Protein AF-A0A379W6X2-F1 (afdb_monomer)

Nearest PDB structures (foldseek):
  4j1s-assembly1_A  TM=6.731E-01  e=6.198E-01  Bacillus subtilis subsp. subtilis str. 168
  3p52-assembly1_A  TM=4.405E-01  e=2.560E-01  Campylobacter jejuni
  3p52-assembly1_B  TM=4.058E-01  e=2.392E-01  Campylobacter jejuni
  8j2c-assembly1_A  TM=5.542E-01  e=1.970E+00  Chloroflexus aurantiacus J-10-fl
  8hjw-assembly1_B  TM=4.859E-01  e=7.173E+00  Chloroflexus aurantiacus

Mean predicted aligned error: 5.21 Å

Foldseek 3Di:
DVVPLAALEEAEDALVCLVVVLVNLVCQVVPRNRNEYEHEQPDDHDPVSCVSSVVSVVSVHHYHYDNHHRVVVVVVVVPDDPDDPPPDD

Solvent-accessible surface area (backbone atoms only — not comparable to full-atom values): 5270 Å² total; per-residue (Å²): 117,74,91,72,71,43,70,66,36,75,46,77,46,51,41,91,41,60,69,60,53,52,51,50,30,52,39,40,67,70,70,45,51,48,52,28,40,40,28,17,52,55,56,82,66,54,66,69,58,50,63,70,36,45,67,26,47,70,72,69,45,45,76,48,78,39,67,46,41,63,68,58,45,50,56,53,57,72,71,52,79,83,75,75,60,94,83,65,130

Radius of gyration: 13.57 Å; Cα contacts (8 Å, |Δi|>4): 121; chains: 1; bounding box: 29×36×32 Å

pLDDT: mean 87.33, std 9.16, range [53.06, 95.31]

Sequence (89 aa):
MLEHFRAGSLLVTSADRPDVLVAACLAAMNGVEIGALLLTGGYEMDARISKLCERAFATGLPVFMVNTNTWQTSLSLQSFNLEVPVDDP

InterPro domains:
  IPR010766 DRTGG [PF07085] (1-79)
  IPR028979 HPr(Ser) kinase/phosphorylase-like, N-terminal domain superfamily [G3DSA:3.40.1390.20] (1-89)
  IPR028979 HPr(Ser) kinase/phosphorylase-like, N-terminal domain superfamily [SSF75138] (1-88)
  IPR050500 Phosphate Acetyltransferase/Butyryltransferase [PTHR43356] (1-88)

Structure (mmCIF, N/CA/C/O backbone):
data_AF-A0A379W6X2-F1
#
_entry.id   AF-A0A379W6X2-F1
#
loop_
_atom_site.group_PDB
_atom_site.id
_atom_site.type_symbol
_atom_site.label_atom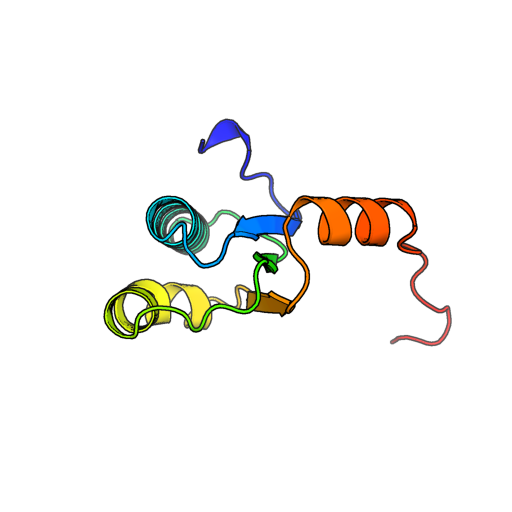_id
_atom_site.label_alt_id
_atom_site.label_comp_id
_atom_site.label_asym_id
_atom_site.label_entity_id
_atom_site.l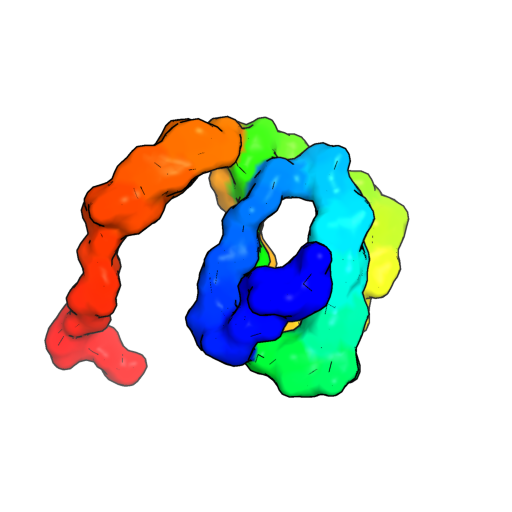abel_seq_id
_atom_site.pdbx_PDB_ins_code
_atom_site.Cartn_x
_atom_site.Cartn_y
_atom_site.Cartn_z
_atom_site.occupancy
_atom_site.B_iso_or_equiv
_atom_site.auth_seq_id
_atom_site.auth_comp_id
_atom_site.auth_asym_id
_atom_site.auth_atom_id
_atom_site.pdbx_PDB_model_num
ATOM 1 N N . MET A 1 1 ? -4.358 13.860 -1.777 1.00 53.06 1 MET A N 1
ATOM 2 C CA . MET A 1 1 ? -3.824 12.534 -1.378 1.00 53.06 1 MET A CA 1
ATOM 3 C C . MET A 1 1 ? -4.900 11.692 -0.688 1.00 53.06 1 MET A C 1
ATOM 5 O O . MET A 1 1 ? -5.201 10.634 -1.211 1.00 53.06 1 MET A O 1
ATOM 9 N N . LEU A 1 2 ? -5.566 12.183 0.370 1.00 53.59 2 LEU A N 1
ATOM 10 C CA . LEU A 1 2 ? -6.695 11.477 1.019 1.00 53.59 2 LEU A CA 1
ATOM 11 C C . LEU A 1 2 ? -7.890 11.184 0.091 1.00 53.59 2 LEU A C 1
ATOM 13 O O . LEU A 1 2 ? -8.533 10.157 0.241 1.00 53.59 2 LEU A O 1
ATOM 17 N N . GLU A 1 3 ? -8.144 12.024 -0.917 1.00 59.28 3 GLU A N 1
ATOM 18 C CA . GLU A 1 3 ? -9.223 11.807 -1.904 1.00 59.28 3 GLU A CA 1
ATOM 19 C C . GLU A 1 3 ? -9.076 10.513 -2.729 1.00 59.28 3 GLU A C 1
ATOM 21 O O . GLU A 1 3 ? -10.025 10.078 -3.381 1.00 59.28 3 GLU A O 1
ATOM 26 N N . HIS A 1 4 ? -7.886 9.901 -2.717 1.00 67.12 4 HIS A N 1
ATOM 27 C CA . HIS A 1 4 ? -7.599 8.662 -3.442 1.00 67.12 4 HIS A CA 1
ATOM 28 C C . HIS A 1 4 ? -7.788 7.414 -2.568 1.00 67.12 4 HIS A C 1
ATOM 30 O O . HIS A 1 4 ? -7.803 6.306 -3.096 1.00 67.12 4 HIS A O 1
ATOM 36 N N . PHE A 1 5 ? -7.954 7.567 -1.250 1.00 79.81 5 PHE A N 1
ATOM 37 C CA . PHE A 1 5 ? -8.169 6.447 -0.337 1.00 79.81 5 PHE A CA 1
ATOM 38 C C . PHE A 1 5 ? -9.656 6.117 -0.292 1.00 79.81 5 PHE A C 1
ATOM 40 O O . PHE A 1 5 ? -10.410 6.608 0.546 1.00 79.81 5 PHE A O 1
ATOM 47 N N . ARG A 1 6 ? -10.084 5.313 -1.263 1.00 82.00 6 ARG A N 1
ATOM 48 C CA . ARG A 1 6 ? -11.448 4.790 -1.334 1.00 82.00 6 ARG A CA 1
ATOM 49 C C . ARG A 1 6 ? -11.512 3.439 -0.630 1.00 82.00 6 ARG A C 1
ATOM 51 O O . ARG A 1 6 ? -10.577 2.644 -0.744 1.00 82.00 6 ARG A O 1
ATOM 58 N N . ALA A 1 7 ? -12.614 3.175 0.063 1.00 86.88 7 ALA A N 1
ATOM 59 C CA . ALA A 1 7 ? -12.866 1.857 0.633 1.00 86.88 7 ALA A CA 1
ATOM 60 C C . ALA A 1 7 ? -12.794 0.774 -0.461 1.00 86.88 7 ALA A C 1
ATOM 62 O O . ALA A 1 7 ? -13.211 1.008 -1.599 1.00 86.88 7 ALA A O 1
ATOM 63 N N . GLY A 1 8 ? -12.202 -0.372 -0.133 1.00 88.38 8 GLY A N 1
ATOM 64 C CA . GLY A 1 8 ? -11.980 -1.498 -1.039 1.00 88.38 8 GLY A CA 1
ATOM 65 C C . GLY A 1 8 ? -10.914 -1.275 -2.119 1.00 88.38 8 GLY A C 1
ATOM 66 O O . GLY A 1 8 ? -10.725 -2.144 -2.963 1.00 88.38 8 GLY A O 1
ATOM 67 N N . SER A 1 9 ? -10.210 -0.136 -2.136 1.00 90.50 9 SER A N 1
ATOM 68 C CA . SER A 1 9 ? -9.194 0.125 -3.166 1.00 90.50 9 SER A CA 1
ATOM 69 C C . SER A 1 9 ? -7.855 -0.565 -2.882 1.00 90.50 9 SER A C 1
ATOM 71 O O . SER A 1 9 ? -7.415 -0.661 -1.735 1.00 90.50 9 SER A O 1
ATOM 73 N N . LEU A 1 10 ? -7.189 -1.000 -3.958 1.00 92.50 10 LEU A N 1
ATOM 74 C CA . LEU A 1 10 ? -5.772 -1.357 -3.958 1.00 92.50 10 LEU A CA 1
ATOM 75 C C . LEU A 1 10 ? -4.942 -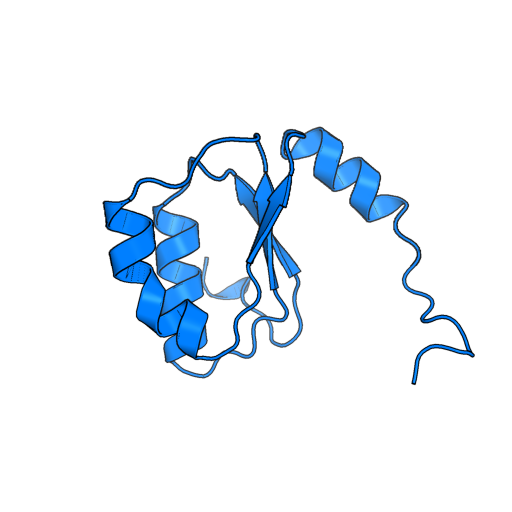0.088 -4.176 1.00 92.50 10 LEU A C 1
ATOM 77 O O . LEU A 1 10 ? -4.987 0.516 -5.250 1.00 92.50 10 LEU A O 1
ATOM 81 N N . LEU A 1 11 ? -4.169 0.312 -3.171 1.00 93.44 11 LEU A N 1
ATOM 82 C CA . LEU A 1 11 ? -3.292 1.473 -3.256 1.00 93.44 11 LEU A CA 1
ATOM 83 C C . LEU A 1 11 ? -1.909 1.057 -3.752 1.00 93.44 11 LEU A C 1
ATOM 85 O O . LEU A 1 11 ? -1.188 0.337 -3.066 1.00 93.44 11 LEU A O 1
ATOM 89 N N . VAL A 1 12 ? -1.528 1.542 -4.933 1.00 93.69 12 VAL A N 1
ATOM 90 C CA . VAL A 1 12 ? -0.239 1.234 -5.564 1.00 93.69 12 VAL A CA 1
ATOM 91 C C . VAL A 1 12 ? 0.697 2.431 -5.431 1.00 93.69 12 VAL A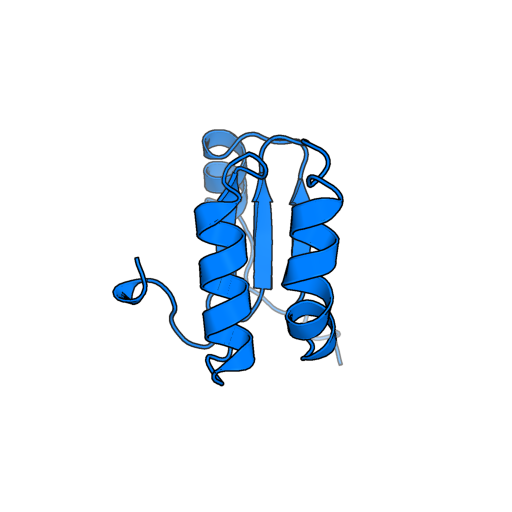 C 1
ATOM 93 O O . VAL A 1 12 ? 0.373 3.531 -5.877 1.00 93.69 12 VAL A O 1
ATOM 96 N N . THR A 1 13 ? 1.865 2.231 -4.827 1.00 93.00 13 THR A N 1
ATOM 97 C CA . THR A 1 13 ? 2.886 3.279 -4.676 1.00 93.00 13 THR A CA 1
ATOM 98 C C . THR A 1 13 ? 4.286 2.678 -4.669 1.00 93.00 13 THR A C 1
ATOM 100 O O . THR A 1 13 ? 4.462 1.486 -4.451 1.00 93.00 13 THR A O 1
ATOM 103 N N . SER A 1 14 ? 5.309 3.494 -4.898 1.00 91.88 14 SER A N 1
ATOM 104 C CA . SER A 1 14 ? 6.695 3.062 -4.725 1.00 91.88 14 SER A CA 1
ATOM 105 C C . SER A 1 14 ? 7.048 2.899 -3.241 1.00 91.88 14 SER A C 1
ATOM 107 O O . SER A 1 14 ? 6.603 3.688 -2.406 1.00 91.88 14 SER A O 1
ATOM 109 N N . ALA A 1 15 ? 7.845 1.878 -2.910 1.00 89.31 15 ALA A N 1
ATOM 110 C CA . ALA A 1 15 ? 8.303 1.605 -1.544 1.00 89.31 15 ALA A CA 1
ATOM 111 C C . ALA A 1 15 ? 9.216 2.714 -0.977 1.00 89.31 15 ALA A C 1
ATOM 113 O O . ALA A 1 15 ? 9.313 2.877 0.237 1.00 89.31 15 ALA A O 1
ATOM 114 N N . ASP A 1 16 ? 9.831 3.523 -1.844 1.00 88.25 16 ASP A N 1
ATOM 115 C CA . ASP A 1 16 ? 10.642 4.692 -1.474 1.00 88.25 16 ASP A CA 1
ATOM 116 C C . ASP A 1 16 ? 9.809 5.944 -1.124 1.00 88.25 16 ASP A C 1
ATOM 118 O O . ASP A 1 16 ? 10.368 7.014 -0.875 1.00 88.25 16 ASP A O 1
ATOM 122 N N . ARG A 1 17 ? 8.473 5.822 -1.075 1.00 89.44 17 ARG A N 1
ATOM 123 C CA . ARG A 1 17 ? 7.527 6.883 -0.692 1.00 89.44 17 ARG A CA 1
ATOM 124 C C . ARG A 1 17 ? 6.944 6.647 0.704 1.00 89.44 17 ARG A C 1
ATOM 126 O O . ARG A 1 17 ? 5.769 6.284 0.836 1.00 89.44 17 ARG A O 1
ATOM 133 N N . PRO A 1 18 ? 7.733 6.873 1.773 1.00 89.50 18 PRO A N 1
ATOM 134 C CA . PRO A 1 18 ? 7.283 6.642 3.142 1.00 89.50 18 PRO A CA 1
ATOM 135 C C . PRO A 1 18 ? 6.130 7.566 3.549 1.00 89.50 18 PRO A C 1
ATOM 137 O O . PRO A 1 18 ? 5.317 7.196 4.388 1.00 89.50 18 PRO A O 1
ATOM 140 N N . ASP A 1 19 ? 6.020 8.745 2.937 1.00 90.94 19 ASP A N 1
ATOM 141 C CA . ASP A 1 19 ? 4.923 9.686 3.154 1.00 90.94 19 ASP A CA 1
ATOM 142 C C . ASP A 1 19 ? 3.563 9.093 2.757 1.00 90.94 19 ASP A C 1
ATOM 144 O O . ASP A 1 19 ? 2.597 9.193 3.516 1.00 90.94 19 ASP A O 1
ATOM 148 N N . VAL A 1 20 ? 3.498 8.418 1.605 1.00 90.31 20 VAL A N 1
ATOM 149 C CA . VAL A 1 20 ? 2.275 7.761 1.119 1.00 90.31 20 VAL A CA 1
ATOM 150 C C . VAL A 1 20 ? 1.905 6.584 2.014 1.00 90.31 20 VAL A C 1
ATOM 152 O O . VAL A 1 20 ? 0.741 6.433 2.385 1.00 90.31 20 VAL A O 1
ATOM 155 N N . LEU A 1 21 ? 2.896 5.774 2.393 1.00 91.25 21 LEU A N 1
ATOM 156 C CA . LEU A 1 21 ? 2.688 4.620 3.260 1.00 91.25 21 LEU A CA 1
ATOM 157 C C . LEU A 1 21 ? 2.154 5.035 4.638 1.00 91.25 21 LEU A C 1
ATOM 159 O O . LEU A 1 21 ? 1.160 4.481 5.103 1.00 91.25 21 LEU A O 1
ATOM 163 N N . VAL A 1 22 ? 2.764 6.044 5.265 1.00 92.38 22 VAL A N 1
ATOM 164 C CA . VAL A 1 22 ? 2.313 6.565 6.563 1.00 92.38 22 VAL A CA 1
ATOM 165 C C . VAL A 1 22 ? 0.909 7.160 6.455 1.00 92.38 22 VAL A C 1
ATOM 167 O O . VAL A 1 22 ? 0.076 6.910 7.326 1.00 92.38 22 VAL A O 1
ATOM 170 N N . ALA A 1 23 ? 0.609 7.897 5.382 1.00 92.38 23 ALA A N 1
ATOM 171 C CA . ALA A 1 23 ? -0.728 8.439 5.155 1.00 92.38 23 ALA A CA 1
ATOM 172 C C . ALA A 1 23 ? -1.787 7.333 5.013 1.00 92.38 23 ALA A C 1
ATOM 174 O O . ALA A 1 23 ? -2.861 7.442 5.605 1.00 92.38 23 ALA A O 1
ATOM 175 N N . ALA A 1 24 ? -1.485 6.265 4.270 1.00 92.31 24 ALA A N 1
ATOM 176 C CA . ALA A 1 24 ? -2.381 5.121 4.113 1.00 92.31 24 ALA A CA 1
ATOM 177 C C . ALA A 1 24 ? -2.590 4.374 5.438 1.00 92.31 24 ALA A C 1
ATOM 179 O O . ALA A 1 24 ? -3.722 4.063 5.799 1.00 92.31 24 ALA A O 1
ATOM 180 N N . CYS A 1 25 ? -1.520 4.159 6.205 1.00 92.12 25 CYS A N 1
ATOM 181 C CA . CYS A 1 25 ? -1.595 3.527 7.520 1.00 92.12 25 CYS A CA 1
ATOM 182 C C . CYS A 1 25 ? -2.445 4.344 8.498 1.00 92.12 25 CYS A C 1
ATOM 184 O O . CYS A 1 25 ? -3.295 3.791 9.191 1.00 92.12 25 CYS A O 1
ATOM 186 N N . LEU A 1 26 ? -2.276 5.668 8.513 1.00 92.31 26 LEU A N 1
ATOM 187 C CA . LEU A 1 26 ? -3.096 6.557 9.333 1.00 92.31 26 LEU A CA 1
ATOM 188 C C . LEU A 1 26 ? -4.568 6.540 8.900 1.00 92.31 26 LEU A C 1
ATOM 190 O O . LEU A 1 26 ? -5.456 6.532 9.748 1.00 92.31 26 LEU A O 1
ATOM 194 N N . ALA A 1 27 ? -4.838 6.516 7.593 1.00 91.25 27 ALA A N 1
ATOM 195 C CA . ALA A 1 27 ? -6.196 6.407 7.073 1.00 91.25 27 ALA A CA 1
ATOM 196 C C . ALA A 1 27 ? -6.859 5.082 7.485 1.00 91.25 27 ALA A C 1
ATOM 198 O O . ALA A 1 27 ? -7.985 5.104 7.979 1.00 91.25 27 ALA A O 1
ATOM 199 N N . ALA A 1 28 ? -6.147 3.956 7.372 1.00 91.19 28 ALA A N 1
ATOM 200 C CA . ALA A 1 28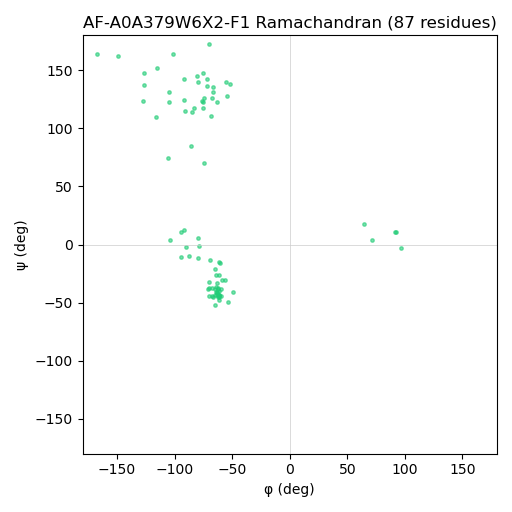 ? -6.636 2.651 7.816 1.00 91.19 28 ALA A CA 1
ATOM 201 C C . ALA A 1 28 ? -6.915 2.610 9.323 1.00 91.19 28 ALA A C 1
ATOM 203 O O . ALA A 1 28 ? -7.988 2.188 9.745 1.00 91.19 28 ALA A O 1
ATOM 204 N N . MET A 1 29 ? -6.000 3.140 10.141 1.00 91.06 29 MET A N 1
ATOM 205 C CA . MET A 1 29 ? -6.198 3.251 11.591 1.00 91.06 29 MET A CA 1
ATOM 206 C C . MET A 1 29 ? -7.399 4.127 11.971 1.00 91.06 29 MET A C 1
ATOM 208 O O . MET A 1 29 ? -7.985 3.931 13.033 1.00 91.06 29 MET A O 1
ATOM 212 N N . ASN A 1 30 ? -7.777 5.070 11.106 1.00 90.69 30 ASN A N 1
ATOM 213 C CA . ASN A 1 30 ? -8.941 5.936 11.283 1.00 90.69 30 ASN A CA 1
ATOM 214 C C . ASN A 1 30 ? -10.224 5.370 10.642 1.00 90.69 30 ASN A C 1
ATOM 216 O O . ASN A 1 30 ? -11.211 6.094 10.524 1.00 90.69 30 ASN A O 1
ATOM 220 N N . GLY A 1 31 ? -10.230 4.094 10.243 1.00 89.12 31 GLY A N 1
ATOM 221 C CA . GLY A 1 31 ? -11.425 3.387 9.777 1.00 89.12 31 GLY A CA 1
ATOM 222 C C . GLY A 1 31 ? -11.658 3.421 8.268 1.00 89.12 31 GLY A C 1
ATOM 223 O O . GLY A 1 31 ? -12.728 3.024 7.816 1.00 89.12 31 GLY A O 1
ATOM 224 N N . VAL A 1 32 ? -10.691 3.877 7.465 1.00 91.00 32 VAL A N 1
ATOM 225 C CA . VAL A 1 32 ? -10.774 3.705 6.009 1.00 91.00 32 VAL A CA 1
ATOM 226 C C . VAL A 1 32 ? -10.452 2.251 5.665 1.00 91.00 32 VAL A C 1
ATOM 228 O O . VAL A 1 32 ? -9.332 1.793 5.877 1.00 91.00 32 VAL A O 1
ATOM 231 N N . GLU A 1 33 ? -11.414 1.533 5.093 1.00 90.75 33 GLU A N 1
ATOM 232 C CA . GLU A 1 33 ? -11.267 0.132 4.677 1.00 90.75 33 GLU A CA 1
ATOM 233 C C . GLU A 1 33 ? -10.428 0.012 3.396 1.00 90.75 33 GLU A C 1
ATOM 235 O O . GLU A 1 33 ? -10.936 -0.257 2.310 1.00 90.75 33 GLU A O 1
ATOM 240 N N . ILE A 1 34 ? -9.129 0.276 3.488 1.00 92.19 34 ILE A N 1
ATOM 241 C CA . ILE A 1 34 ? -8.202 0.090 2.369 1.00 92.19 34 ILE A CA 1
ATOM 242 C C . ILE A 1 34 ? -8.088 -1.414 2.091 1.00 92.19 34 ILE A C 1
ATOM 244 O O . ILE A 1 34 ? -7.773 -2.183 2.996 1.00 92.19 34 ILE A O 1
ATOM 248 N N . GLY A 1 35 ? -8.326 -1.82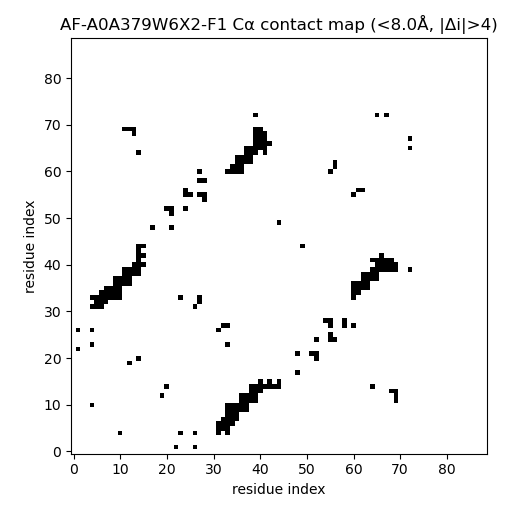7 0.842 1.00 92.00 35 GLY A N 1
ATOM 249 C CA . GLY A 1 35 ? -8.317 -3.243 0.465 1.00 92.00 35 GLY A CA 1
ATOM 250 C C . GLY A 1 35 ? -6.925 -3.861 0.580 1.00 92.00 35 GLY A C 1
ATOM 251 O O . GLY A 1 35 ? -6.776 -4.943 1.137 1.00 92.00 35 GLY A O 1
ATOM 252 N N . ALA A 1 36 ? -5.905 -3.157 0.081 1.00 93.56 36 ALA A N 1
ATOM 253 C CA . ALA A 1 36 ? -4.497 -3.493 0.288 1.00 93.56 36 ALA A CA 1
ATOM 254 C C . ALA A 1 36 ? -3.564 -2.347 -0.139 1.00 93.56 36 ALA A C 1
ATOM 256 O O . ALA A 1 36 ? -3.947 -1.450 -0.896 1.00 93.56 36 ALA A O 1
ATOM 257 N N . LEU A 1 37 ? -2.309 -2.422 0.304 1.00 93.62 37 LEU A N 1
ATOM 258 C CA . LEU A 1 37 ? -1.185 -1.643 -0.214 1.00 93.62 37 LEU A CA 1
ATOM 259 C C . LEU A 1 37 ? -0.289 -2.531 -1.081 1.00 93.62 37 LEU A C 1
ATOM 261 O O . LEU A 1 37 ? 0.130 -3.601 -0.647 1.00 93.62 37 LEU A O 1
ATOM 265 N N . LEU A 1 38 ? 0.053 -2.066 -2.279 1.00 94.69 38 LEU A N 1
ATOM 266 C CA . LEU A 1 38 ? 1.032 -2.693 -3.161 1.00 94.69 38 LEU A CA 1
ATOM 267 C C . LEU A 1 38 ? 2.221 -1.754 -3.356 1.00 94.69 38 LEU A C 1
ATOM 269 O O . LEU A 1 38 ? 2.118 -0.722 -4.025 1.00 94.69 38 LEU A O 1
ATOM 273 N N . LEU A 1 39 ? 3.355 -2.131 -2.773 1.00 94.31 39 LEU A N 1
ATOM 274 C CA . LEU A 1 39 ? 4.598 -1.380 -2.858 1.00 94.31 39 LEU A CA 1
ATOM 275 C C . LEU A 1 39 ? 5.442 -1.875 -4.038 1.00 94.31 39 LEU A C 1
ATOM 277 O O . LEU A 1 39 ? 5.761 -3.059 -4.143 1.00 94.31 39 LEU A O 1
ATOM 281 N N . THR A 1 40 ? 5.809 -0.961 -4.932 1.00 95.00 40 THR A N 1
ATOM 282 C CA . THR A 1 40 ? 6.597 -1.246 -6.140 1.00 95.00 40 THR A CA 1
ATOM 283 C C . THR A 1 40 ? 8.065 -0.862 -5.963 1.00 95.00 40 THR A C 1
ATOM 285 O O . THR A 1 40 ? 8.398 -0.048 -5.102 1.00 95.00 40 THR A O 1
ATOM 288 N N . GLY A 1 41 ? 8.932 -1.368 -6.840 1.00 91.62 41 GLY A N 1
ATOM 289 C CA . GLY A 1 41 ? 10.345 -0.990 -6.929 1.00 91.62 41 GLY A CA 1
ATOM 290 C C . GLY A 1 41 ? 11.308 -1.926 -6.197 1.00 91.62 41 GLY A C 1
ATOM 291 O O . GLY A 1 41 ? 12.513 -1.727 -6.297 1.00 91.62 41 GLY A O 1
ATOM 292 N N . GLY A 1 42 ? 10.805 -2.952 -5.499 1.00 82.94 42 GLY A N 1
ATOM 293 C CA . GLY A 1 42 ? 11.639 -3.968 -4.844 1.00 82.94 42 GLY A CA 1
ATOM 294 C C . GLY A 1 42 ? 12.531 -3.446 -3.717 1.00 82.94 42 GLY A C 1
ATOM 295 O O . GLY A 1 42 ? 13.497 -4.110 -3.351 1.00 82.94 42 GLY A O 1
ATOM 296 N N . TYR A 1 43 ? 12.245 -2.257 -3.186 1.00 81.00 43 TYR A N 1
ATOM 297 C CA . TYR A 1 43 ? 12.987 -1.707 -2.059 1.00 81.00 43 TYR A CA 1
ATOM 298 C C . TYR A 1 43 ? 12.508 -2.336 -0.754 1.00 81.00 43 TYR A C 1
ATOM 300 O O . TYR A 1 43 ? 11.305 -2.501 -0.542 1.00 81.00 43 TYR A O 1
ATOM 308 N N . GLU A 1 44 ? 13.443 -2.625 0.149 1.00 81.88 44 GLU A N 1
ATOM 309 C CA . GLU A 1 44 ? 13.077 -2.902 1.533 1.00 81.88 44 GLU A CA 1
ATOM 310 C C . GLU A 1 44 ? 12.524 -1.635 2.185 1.00 81.88 44 GLU A C 1
ATOM 312 O O . GLU A 1 44 ? 13.074 -0.538 2.055 1.00 81.88 44 GLU A O 1
ATOM 317 N N . MET A 1 45 ? 11.423 -1.796 2.911 1.00 82.06 45 MET A N 1
ATOM 318 C CA . MET A 1 45 ? 10.849 -0.719 3.699 1.00 82.06 45 MET A CA 1
ATOM 319 C C . MET A 1 45 ? 11.792 -0.344 4.853 1.00 82.06 45 MET A C 1
ATOM 321 O O . MET A 1 45 ? 12.222 -1.209 5.616 1.00 82.06 45 MET A O 1
ATOM 325 N N . ASP A 1 46 ? 12.058 0.956 5.028 1.00 85.69 46 ASP A N 1
ATOM 326 C CA . ASP A 1 46 ? 12.849 1.464 6.158 1.00 85.69 46 ASP A CA 1
ATOM 327 C C . ASP A 1 46 ? 12.249 0.982 7.491 1.00 85.69 46 ASP A C 1
ATOM 329 O O . ASP A 1 46 ? 11.058 1.166 7.766 1.00 85.69 46 ASP A O 1
ATOM 333 N N . ALA A 1 47 ? 13.083 0.382 8.343 1.00 88.38 47 ALA A N 1
ATOM 334 C CA . ALA A 1 47 ? 12.654 -0.228 9.600 1.00 88.38 47 ALA A CA 1
ATOM 335 C C . ALA A 1 47 ? 11.908 0.746 10.533 1.00 88.38 47 ALA A C 1
ATOM 337 O O . ALA A 1 47 ? 11.022 0.335 11.284 1.00 88.38 47 ALA A O 1
ATOM 338 N N . ARG A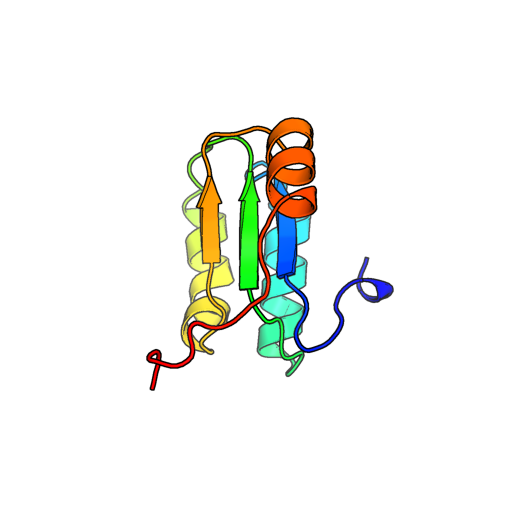 1 48 ? 12.225 2.046 10.484 1.00 90.44 48 ARG A N 1
ATOM 339 C CA . ARG A 1 48 ? 11.539 3.074 11.284 1.00 90.44 48 ARG A CA 1
ATOM 340 C C . ARG A 1 48 ? 10.120 3.308 10.783 1.00 90.44 48 ARG A C 1
ATOM 342 O O . ARG A 1 48 ? 9.218 3.499 11.593 1.00 90.44 48 ARG A O 1
ATOM 349 N N . ILE A 1 49 ? 9.929 3.271 9.466 1.00 90.19 49 ILE A N 1
ATOM 350 C CA . ILE A 1 49 ? 8.614 3.400 8.836 1.00 90.19 49 ILE A CA 1
ATOM 351 C C . ILE A 1 49 ? 7.783 2.153 9.108 1.00 90.19 49 ILE A C 1
ATOM 353 O O . ILE A 1 49 ? 6.637 2.281 9.531 1.00 90.19 49 ILE A O 1
ATOM 357 N N . SER A 1 50 ? 8.385 0.969 8.977 1.00 88.69 50 SER A N 1
ATOM 358 C CA . SER A 1 50 ? 7.749 -0.301 9.339 1.00 88.69 50 SER A CA 1
ATOM 359 C C . SER A 1 50 ? 7.223 -0.275 10.778 1.00 88.69 50 SER A C 1
ATOM 361 O O . SER A 1 50 ? 6.043 -0.513 11.019 1.00 88.69 50 SER A O 1
ATOM 363 N N . LYS A 1 51 ? 8.063 0.146 11.733 1.00 90.56 51 LYS A N 1
ATOM 364 C CA . LYS A 1 51 ? 7.686 0.276 13.147 1.00 90.56 51 LYS A CA 1
ATOM 365 C C . LYS A 1 51 ? 6.571 1.298 13.387 1.00 90.56 51 LYS A C 1
ATOM 367 O O . LYS A 1 51 ? 5.723 1.097 14.250 1.00 90.56 51 LYS A O 1
ATOM 372 N N . LEU A 1 52 ? 6.567 2.408 12.648 1.00 89.25 52 LEU A N 1
ATOM 373 C CA . LEU A 1 52 ? 5.504 3.410 12.747 1.00 89.25 52 LEU A CA 1
ATOM 374 C C . LEU A 1 52 ? 4.162 2.864 12.233 1.00 89.25 52 LEU A C 1
ATOM 376 O O . LEU A 1 52 ? 3.114 3.161 12.803 1.00 89.25 52 LEU A O 1
ATOM 380 N N . CYS A 1 53 ? 4.210 2.054 11.176 1.00 90.88 53 CYS A N 1
ATOM 381 C CA . CYS A 1 53 ? 3.042 1.493 10.502 1.00 90.88 53 CYS A CA 1
ATOM 382 C C . CYS A 1 53 ? 2.552 0.169 11.112 1.00 90.88 53 CYS A C 1
ATOM 384 O O . CYS A 1 53 ? 1.452 -0.272 10.797 1.00 90.88 53 CYS A O 1
ATOM 386 N N . GLU A 1 54 ? 3.313 -0.433 12.030 1.00 90.44 54 GLU A N 1
ATOM 387 C CA . GLU A 1 54 ? 3.027 -1.726 12.667 1.00 90.44 54 GLU A CA 1
ATOM 388 C C . GLU A 1 54 ? 1.596 -1.824 13.221 1.00 90.44 54 GLU A C 1
ATOM 390 O O . GLU A 1 54 ? 0.916 -2.833 13.037 1.00 90.44 54 GLU A O 1
ATOM 395 N N . ARG A 1 55 ? 1.092 -0.745 13.834 1.00 88.25 55 ARG A N 1
ATOM 396 C CA . ARG A 1 55 ? -0.289 -0.701 14.339 1.00 88.25 55 ARG A CA 1
ATOM 397 C C . ARG A 1 55 ? -1.333 -0.779 13.232 1.00 88.25 55 ARG A C 1
ATOM 399 O O . ARG A 1 55 ? -2.354 -1.416 13.446 1.00 88.25 55 ARG A O 1
ATOM 406 N N . ALA A 1 56 ? -1.089 -0.143 12.088 1.00 87.88 56 ALA A N 1
ATOM 407 C CA . ALA A 1 56 ? -1.980 -0.217 10.935 1.00 87.88 56 ALA A CA 1
ATOM 408 C C . ALA A 1 56 ? -1.947 -1.612 10.301 1.00 87.88 56 ALA A C 1
ATOM 410 O O . ALA A 1 56 ? -2.977 -2.141 9.912 1.00 87.88 56 ALA A O 1
ATOM 411 N N . PHE A 1 57 ? -0.786 -2.264 10.259 1.00 86.44 57 PHE A N 1
ATOM 412 C CA . PHE A 1 57 ? -0.704 -3.647 9.777 1.00 86.44 57 PHE A CA 1
ATOM 413 C C . PHE A 1 57 ? -1.486 -4.600 10.691 1.00 86.44 57 PHE A C 1
ATOM 415 O O . PHE A 1 57 ? -2.181 -5.497 10.217 1.00 86.44 57 PHE A O 1
ATOM 422 N N . ALA A 1 58 ? -1.471 -4.343 12.001 1.00 88.25 58 ALA A N 1
ATOM 423 C CA . ALA A 1 58 ? -2.272 -5.084 12.970 1.00 88.25 58 ALA A CA 1
ATOM 424 C C . ALA A 1 58 ? -3.792 -4.831 12.864 1.00 88.25 58 ALA A C 1
ATOM 426 O O . ALA A 1 58 ? -4.555 -5.604 13.439 1.00 88.25 58 ALA A O 1
ATOM 427 N N . THR A 1 59 ? -4.261 -3.809 12.127 1.00 84.12 59 THR A N 1
ATOM 428 C CA . THR A 1 59 ? -5.704 -3.627 11.856 1.00 84.12 59 THR A CA 1
ATOM 429 C C . THR A 1 59 ? -6.222 -4.546 10.750 1.00 84.12 59 THR A C 1
ATOM 431 O O . THR A 1 59 ? -7.405 -4.489 10.430 1.00 84.12 59 THR A O 1
ATOM 434 N N . GLY A 1 60 ? -5.355 -5.368 10.151 1.00 85.50 60 GLY A N 1
ATOM 435 C CA . GLY A 1 60 ? -5.705 -6.260 9.049 1.00 85.50 60 GLY A CA 1
ATOM 436 C C . GLY A 1 60 ? -5.494 -5.655 7.663 1.00 85.50 60 GLY A C 1
ATOM 437 O O . GLY A 1 60 ? -5.933 -6.264 6.696 1.00 85.50 60 GLY A O 1
ATOM 438 N N . LEU A 1 61 ? -4.825 -4.497 7.549 1.00 92.25 61 LEU A N 1
ATOM 439 C CA . LEU A 1 61 ? -4.445 -3.907 6.262 1.00 92.25 61 LEU A CA 1
ATOM 440 C C . LEU A 1 61 ? -3.365 -4.766 5.574 1.00 92.25 61 LEU A C 1
ATOM 442 O O . LEU A 1 61 ? -2.220 -4.765 6.040 1.00 92.25 61 LEU A O 1
ATOM 446 N N . PRO A 1 62 ? -3.666 -5.456 4.458 1.00 92.81 62 PRO A N 1
ATOM 447 C CA . PRO A 1 62 ? -2.677 -6.262 3.754 1.00 92.81 62 PRO A CA 1
ATOM 448 C C . PRO A 1 62 ? -1.666 -5.371 3.030 1.00 92.81 62 PRO A C 1
ATOM 450 O O . PRO A 1 62 ? -2.038 -4.396 2.370 1.00 92.81 62 PRO A O 1
ATOM 453 N N . VAL A 1 63 ? -0.382 -5.723 3.116 1.00 91.88 63 VAL A N 1
ATOM 454 C CA . VAL A 1 63 ? 0.704 -5.022 2.420 1.00 91.88 63 VAL A CA 1
ATOM 455 C C . VAL A 1 63 ? 1.525 -6.023 1.622 1.00 91.88 63 VAL A C 1
ATOM 457 O O . VAL A 1 63 ? 2.066 -6.980 2.172 1.00 91.88 63 VAL A O 1
ATOM 460 N N . PHE A 1 64 ? 1.639 -5.778 0.322 1.00 93.06 64 PHE A N 1
ATOM 461 C CA . PHE A 1 64 ? 2.398 -6.586 -0.624 1.00 93.06 64 PHE A CA 1
ATOM 462 C C . PHE A 1 64 ? 3.560 -5.779 -1.195 1.00 93.06 64 PHE A C 1
ATOM 464 O O . PHE A 1 64 ? 3.476 -4.558 -1.331 1.00 93.06 64 PHE A O 1
ATOM 471 N N . MET A 1 65 ? 4.635 -6.466 -1.577 1.00 93.19 65 MET A N 1
ATOM 472 C CA . MET A 1 65 ? 5.777 -5.859 -2.256 1.00 93.19 65 MET A CA 1
ATOM 473 C C . MET A 1 65 ? 6.071 -6.605 -3.552 1.00 93.19 65 MET A C 1
ATOM 475 O O . MET A 1 65 ? 6.063 -7.835 -3.582 1.00 93.19 65 MET A O 1
ATOM 479 N N . VAL A 1 66 ? 6.352 -5.856 -4.615 1.00 94.62 66 VAL A N 1
ATOM 480 C CA . VAL A 1 66 ? 6.786 -6.391 -5.908 1.00 94.62 66 VAL A CA 1
ATOM 481 C C . VAL A 1 66 ? 8.078 -5.727 -6.359 1.00 94.62 66 VAL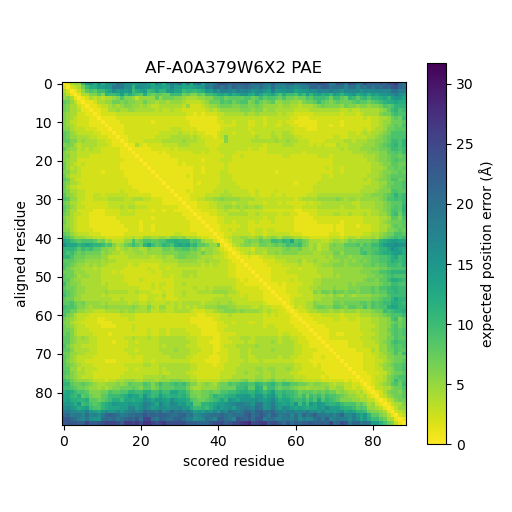 A C 1
ATOM 483 O O . VAL A 1 66 ? 8.320 -4.541 -6.125 1.00 94.62 66 VAL A O 1
ATOM 486 N N . ASN A 1 67 ? 8.898 -6.502 -7.064 1.00 94.69 67 ASN A N 1
ATOM 487 C CA . ASN A 1 67 ? 10.202 -6.046 -7.547 1.00 94.69 67 ASN A CA 1
ATOM 488 C C . ASN A 1 67 ? 10.105 -5.189 -8.819 1.00 94.69 67 ASN A C 1
ATOM 490 O O . ASN A 1 67 ? 11.077 -4.556 -9.219 1.00 94.69 67 ASN A O 1
ATOM 494 N N . THR A 1 68 ? 8.939 -5.155 -9.467 1.00 95.25 68 THR A N 1
ATOM 495 C CA . THR A 1 68 ? 8.678 -4.328 -10.647 1.00 95.25 68 THR A CA 1
ATOM 496 C C . THR A 1 68 ? 8.505 -2.866 -10.265 1.00 95.25 68 THR A C 1
ATOM 498 O O . THR A 1 68 ? 7.968 -2.550 -9.205 1.00 95.25 68 THR A O 1
ATOM 501 N N . ASN A 1 69 ? 8.915 -1.948 -11.141 1.00 93.88 69 ASN A N 1
ATOM 502 C CA . ASN A 1 69 ? 8.660 -0.521 -10.934 1.00 93.88 69 ASN A CA 1
ATOM 503 C C . ASN A 1 69 ? 7.166 -0.180 -11.109 1.00 93.88 69 ASN A C 1
ATOM 505 O O . ASN A 1 69 ? 6.360 -1.016 -11.530 1.00 93.88 69 ASN A O 1
ATOM 509 N N . THR A 1 70 ? 6.778 1.058 -10.798 1.00 91.81 70 THR A N 1
ATOM 510 C CA . THR A 1 70 ? 5.370 1.486 -10.852 1.00 91.81 70 THR A CA 1
ATOM 511 C C . THR A 1 70 ? 4.762 1.355 -12.250 1.00 91.81 70 THR A C 1
ATOM 513 O O . THR A 1 70 ? 3.614 0.931 -12.377 1.00 91.81 70 THR A O 1
ATOM 516 N N . TRP A 1 71 ? 5.527 1.648 -13.306 1.00 93.81 71 TRP A N 1
ATOM 517 C CA . TRP A 1 71 ? 5.060 1.526 -14.691 1.00 93.81 71 TRP A CA 1
ATOM 518 C C . TRP A 1 71 ? 4.766 0.071 -15.073 1.00 93.81 71 TRP A C 1
ATOM 520 O O . TRP A 1 71 ? 3.663 -0.248 -15.508 1.00 93.81 71 TRP A O 1
ATOM 530 N N . GLN A 1 72 ? 5.728 -0.825 -14.851 1.00 95.12 72 GLN A N 1
ATOM 531 C CA . GLN A 1 72 ? 5.584 -2.257 -15.124 1.00 95.12 72 GLN A CA 1
ATOM 532 C C . GLN A 1 72 ? 4.438 -2.865 -14.317 1.00 95.12 72 GLN A C 1
ATOM 534 O O . GLN A 1 72 ? 3.617 -3.589 -14.867 1.00 95.12 72 GLN A O 1
ATOM 539 N N . THR A 1 73 ? 4.347 -2.521 -13.032 1.00 95.31 73 THR A N 1
ATOM 540 C CA . THR A 1 73 ? 3.264 -2.990 -12.160 1.00 95.31 73 THR A CA 1
ATOM 541 C C . THR A 1 73 ? 1.903 -2.514 -12.666 1.00 95.31 73 THR A C 1
ATOM 543 O O . THR A 1 73 ? 0.956 -3.291 -12.681 1.00 95.31 73 THR A O 1
ATOM 546 N N . SER A 1 74 ? 1.804 -1.270 -13.146 1.00 93.69 74 SER A N 1
ATOM 547 C CA . SER A 1 74 ? 0.559 -0.743 -13.717 1.00 93.69 74 SER A CA 1
ATOM 548 C C . SER A 1 74 ? 0.134 -1.510 -14.970 1.00 93.69 74 SER A C 1
ATOM 550 O O . SER A 1 74 ? -1.046 -1.814 -15.113 1.00 93.69 74 SER A O 1
ATOM 552 N N . LEU A 1 75 ? 1.077 -1.866 -15.851 1.00 94.44 75 LEU A N 1
ATOM 553 C CA . LEU A 1 75 ? 0.787 -2.705 -17.020 1.00 94.44 75 LEU A CA 1
ATOM 554 C C . LEU A 1 75 ? 0.307 -4.103 -16.609 1.00 94.44 75 LEU A C 1
ATOM 556 O O . LEU A 1 75 ? -0.687 -4.581 -17.146 1.00 94.44 75 LEU A O 1
ATOM 560 N N . SER A 1 76 ? 0.955 -4.729 -15.623 1.00 93.19 76 SER A N 1
ATOM 561 C CA . SER A 1 76 ? 0.527 -6.034 -15.102 1.00 93.19 76 SER A CA 1
ATOM 562 C C . SER A 1 76 ? -0.873 -5.989 -14.484 1.00 93.19 76 SER A C 1
ATOM 564 O O . SER A 1 76 ? -1.653 -6.921 -14.662 1.00 93.19 76 SER A O 1
ATOM 566 N N . LEU A 1 77 ? -1.209 -4.902 -13.780 1.00 93.00 77 LEU A N 1
ATOM 567 C CA . LEU A 1 77 ? -2.533 -4.705 -13.185 1.00 93.00 77 LEU A CA 1
ATOM 568 C C . LEU A 1 77 ? -3.620 -4.452 -14.235 1.00 93.00 77 LEU A C 1
ATOM 570 O O . LEU A 1 77 ? -4.753 -4.873 -14.038 1.00 93.00 77 LEU A O 1
ATOM 574 N N . GLN A 1 78 ? -3.293 -3.810 -15.361 1.00 90.12 78 GLN A N 1
ATOM 575 C CA . GLN A 1 78 ? -4.242 -3.636 -16.469 1.00 90.12 78 GLN A CA 1
ATOM 576 C C . GLN A 1 78 ? -4.672 -4.971 -17.081 1.00 90.12 78 GLN A C 1
ATOM 578 O O . GLN A 1 78 ? -5.810 -5.097 -17.523 1.00 90.12 78 GLN A O 1
ATOM 583 N N . SER A 1 79 ? -3.776 -5.959 -17.108 1.00 88.62 79 SER A N 1
ATOM 584 C CA . SER A 1 79 ? -4.075 -7.310 -17.586 1.00 88.62 79 SER A CA 1
ATOM 585 C C . SER A 1 79 ? -4.476 -8.277 -16.468 1.00 88.62 79 SER A C 1
ATOM 587 O O . SER A 1 79 ? -4.500 -9.485 -16.698 1.00 88.62 79 SER A O 1
ATOM 589 N N . PHE A 1 80 ? -4.724 -7.789 -15.249 1.00 86.12 80 PHE A N 1
ATOM 590 C CA . PHE A 1 80 ? -5.067 -8.646 -14.121 1.00 86.12 80 PHE A CA 1
ATOM 591 C C . PHE A 1 80 ? -6.507 -9.144 -14.252 1.00 86.12 80 PHE A C 1
ATOM 593 O O . PHE A 1 80 ? -7.434 -8.346 -14.407 1.00 86.12 80 PHE A O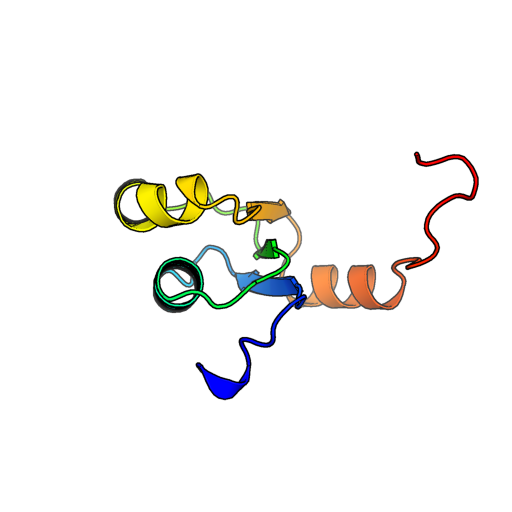 1
ATOM 600 N N . ASN A 1 81 ? -6.697 -10.463 -14.190 1.00 82.06 81 ASN A N 1
ATOM 601 C CA . ASN A 1 81 ? -8.036 -11.034 -14.182 1.00 82.06 81 ASN A CA 1
ATOM 602 C C . ASN A 1 81 ? -8.662 -10.836 -12.795 1.00 82.06 81 ASN A C 1
ATOM 604 O O . ASN A 1 81 ? -8.098 -11.273 -11.796 1.00 82.06 81 ASN A O 1
ATOM 608 N N . LEU A 1 82 ? -9.813 -10.167 -12.748 1.00 79.19 82 LEU A N 1
ATOM 609 C CA . LEU A 1 82 ? -10.574 -9.929 -11.518 1.00 79.19 82 LEU A CA 1
ATOM 610 C C . LEU A 1 82 ? -11.597 -11.036 -11.235 1.00 79.19 82 LEU A C 1
ATOM 612 O O . LEU A 1 82 ? -12.306 -10.962 -10.233 1.00 79.19 82 LEU A O 1
ATOM 616 N N . GLU A 1 83 ? -11.715 -12.032 -12.115 1.00 80.50 83 GLU A N 1
ATOM 617 C CA . GLU A 1 83 ? -12.558 -13.192 -11.857 1.00 80.50 83 GLU A CA 1
ATOM 618 C C . GLU A 1 83 ? -12.030 -13.956 -10.643 1.00 80.50 83 GLU A C 1
ATOM 620 O O . GLU A 1 83 ? -10.884 -14.407 -10.612 1.00 80.50 83 GLU A O 1
ATOM 625 N N . VAL A 1 84 ? -12.895 -14.107 -9.644 1.00 74.06 84 VAL A N 1
ATOM 626 C CA . VAL A 1 84 ? -12.678 -15.054 -8.555 1.00 74.06 84 VAL A CA 1
ATOM 627 C C . VAL A 1 84 ? -12.996 -16.441 -9.117 1.00 74.06 84 VAL A C 1
ATOM 629 O O . VAL A 1 84 ? -14.096 -16.620 -9.657 1.00 74.06 84 VAL A O 1
ATOM 632 N N . PRO A 1 85 ? -12.063 -17.408 -9.060 1.00 76.56 85 PRO A N 1
ATOM 633 C CA . PRO A 1 85 ? -12.340 -18.774 -9.477 1.00 76.56 85 PRO A CA 1
ATOM 634 C C . PRO A 1 85 ? -13.594 -19.292 -8.774 1.00 76.56 85 PRO A C 1
ATOM 636 O O . PRO A 1 85 ? -13.770 -19.082 -7.579 1.00 76.56 85 PRO A O 1
ATOM 639 N N . VAL A 1 86 ? -14.459 -19.995 -9.504 1.00 75.81 86 VAL A N 1
ATOM 640 C CA . VAL A 1 86 ? -15.732 -20.521 -8.966 1.00 75.81 86 VAL A CA 1
ATOM 641 C C . VAL A 1 86 ? -15.531 -21.498 -7.795 1.00 75.81 86 VAL A C 1
ATOM 643 O O . VAL A 1 86 ? -16.480 -21.781 -7.070 1.00 75.81 86 VAL A O 1
ATOM 646 N N . ASP A 1 87 ? -14.300 -21.986 -7.629 1.00 78.25 87 ASP A N 1
ATOM 647 C CA . ASP A 1 87 ? -13.878 -22.944 -6.611 1.00 78.25 87 ASP A CA 1
ATOM 648 C C . ASP A 1 87 ? -13.091 -22.307 -5.444 1.00 78.25 87 ASP A C 1
ATOM 650 O O . ASP A 1 87 ? -12.617 -23.043 -4.578 1.00 78.25 87 ASP A O 1
ATOM 654 N N . ASP A 1 88 ? -12.929 -20.976 -5.398 1.00 64.06 88 ASP A N 1
ATOM 655 C CA . ASP A 1 88 ? -12.373 -20.287 -4.220 1.00 64.06 88 ASP A CA 1
ATOM 656 C C . ASP A 1 88 ? -13.498 -20.064 -3.176 1.00 64.06 88 ASP A C 1
ATOM 658 O O . ASP A 1 88 ? -14.491 -19.405 -3.501 1.00 64.06 88 ASP A O 1
ATOM 662 N N . PRO A 1 89 ? -13.403 -20.651 -1.962 1.00 54.91 89 PRO A N 1
ATOM 663 C CA . PRO A 1 89 ? -14.449 -20.603 -0.933 1.00 54.91 89 PRO A CA 1
ATOM 664 C C . PRO A 1 89 ? -14.624 -19.241 -0.245 1.00 54.91 89 PRO A C 1
ATOM 666 O O . PRO A 1 89 ? -13.647 -18.462 -0.161 1.00 54.91 89 PRO A O 1
#

Secondary structure (DSSP, 8-state):
-GGG--TT-EEEEETT-HHHHHHHHHHHHTT----EEEEESSPPPPHHHHHHHHHHHTTT--EEE-SS-HHHHHHHHHT---PPPTT--

Organism: Salmonella enterica I (NCBI:txid59201)